Protein AF-X0W8P9-F1 (afdb_monomer_lite)

Foldseek 3Di:
DPPQAWEKEWPDKPPQEAADAQDWDKIKTKMKTADRPAQKKKKWKWKCQPHDVDTDTQPPFMDMDGGGIDMDITTDIDGFHDPDPNDFIKMKMFIGDPVNPDDPGRYMDMGTGYHD

Structure (mmCIF, N/CA/C/O backbone):
data_AF-X0W8P9-F1
#
_entry.id   AF-X0W8P9-F1
#
loop_
_atom_site.group_PDB
_atom_site.id
_atom_site.type_symbol
_atom_site.label_atom_id
_atom_site.label_alt_id
_atom_site.label_comp_id
_atom_site.label_asym_id
_atom_site.label_entity_id
_atom_site.label_seq_id
_atom_site.pdbx_PDB_ins_code
_atom_site.Cartn_x
_atom_site.Cartn_y
_atom_site.Cartn_z
_atom_site.occupancy
_atom_site.B_iso_or_equiv
_atom_site.auth_seq_id
_atom_site.auth_comp_id
_atom_site.auth_asym_id
_atom_site.auth_atom_id
_atom_site.pdbx_PDB_model_num
ATOM 1 N N . GLU A 1 1 ? -1.789 -6.032 -24.493 1.00 44.69 1 GLU A N 1
ATOM 2 C CA . GLU A 1 1 ? -0.501 -5.319 -24.592 1.00 44.69 1 GLU A CA 1
ATOM 3 C C . GLU A 1 1 ? -0.519 -4.277 -23.490 1.00 44.69 1 GLU A C 1
ATOM 5 O O . GLU A 1 1 ? -1.523 -3.583 -23.390 1.00 44.69 1 GLU A O 1
ATOM 10 N N . SER A 1 2 ? 0.471 -4.251 -22.593 1.00 49.84 2 SER A N 1
ATOM 11 C CA . SER A 1 2 ? 0.588 -3.128 -21.658 1.00 49.84 2 SER A CA 1
ATOM 12 C C . SER A 1 2 ? 1.010 -1.910 -22.475 1.00 49.84 2 SER A C 1
ATOM 14 O O . SER A 1 2 ? 1.881 -2.020 -23.338 1.00 49.84 2 SER A O 1
ATOM 16 N N . ASN A 1 3 ? 0.385 -0.758 -22.246 1.00 58.81 3 ASN A N 1
ATOM 17 C CA . ASN A 1 3 ? 0.623 0.464 -23.024 1.00 58.81 3 ASN A CA 1
ATOM 18 C C . ASN A 1 3 ? 2.019 1.089 -22.799 1.00 58.81 3 ASN A C 1
ATOM 20 O O . ASN A 1 3 ? 2.246 2.224 -23.198 1.00 58.81 3 ASN A O 1
ATOM 24 N N . GLY A 1 4 ? 2.974 0.354 -22.215 1.00 80.25 4 GLY A N 1
ATOM 25 C CA . GLY A 1 4 ? 4.330 0.842 -21.975 1.00 80.25 4 GLY A CA 1
ATOM 26 C C . GLY A 1 4 ? 4.379 1.973 -20.951 1.00 80.25 4 GLY A C 1
ATOM 27 O O . GLY A 1 4 ? 5.068 2.960 -21.172 1.00 80.25 4 GLY A O 1
ATOM 28 N N . GLU A 1 5 ? 3.644 1.843 -19.849 1.00 92.81 5 GLU A N 1
ATOM 29 C CA . GLU A 1 5 ? 3.614 2.834 -18.767 1.00 92.81 5 GLU A CA 1
ATOM 30 C C . GLU A 1 5 ? 4.022 2.184 -17.444 1.00 92.81 5 GLU A C 1
ATOM 32 O O . GLU A 1 5 ? 3.842 0.975 -17.257 1.00 92.81 5 GLU A O 1
ATOM 37 N N . ASP A 1 6 ? 4.619 2.984 -16.561 1.00 95.44 6 ASP A N 1
ATOM 38 C CA . ASP A 1 6 ? 4.877 2.574 -15.184 1.00 95.44 6 ASP A CA 1
ATOM 39 C C . ASP A 1 6 ? 3.547 2.492 -14.434 1.00 95.44 6 ASP A C 1
ATOM 41 O O . ASP A 1 6 ? 2.736 3.407 -14.553 1.00 95.44 6 ASP A O 1
ATOM 45 N N . TYR A 1 7 ? 3.322 1.417 -13.681 1.00 97.19 7 TYR A N 1
ATOM 46 C CA . TYR A 1 7 ? 2.169 1.335 -12.788 1.00 97.19 7 TYR A CA 1
ATOM 47 C C . TYR A 1 7 ? 2.426 0.455 -11.568 1.00 97.19 7 TYR A C 1
ATOM 49 O O . TYR A 1 7 ? 3.272 -0.450 -11.597 1.00 97.19 7 TYR A O 1
ATOM 57 N N . ILE A 1 8 ? 1.629 0.684 -10.529 1.00 98.25 8 ILE A N 1
ATOM 58 C CA . ILE A 1 8 ? 1.439 -0.211 -9.390 1.00 98.25 8 ILE A CA 1
ATOM 59 C C . ILE A 1 8 ? -0.040 -0.221 -8.994 1.00 98.25 8 ILE A C 1
ATOM 61 O O . ILE A 1 8 ? -0.664 0.828 -8.881 1.00 98.25 8 ILE A O 1
ATOM 65 N N . HIS A 1 9 ? -0.603 -1.404 -8.766 1.00 98.50 9 HIS A N 1
ATOM 66 C CA . HIS A 1 9 ? -1.988 -1.566 -8.326 1.00 98.50 9 HIS A CA 1
ATOM 67 C C . HIS A 1 9 ? -2.070 -2.512 -7.141 1.00 98.50 9 HIS A C 1
ATOM 69 O O . HIS A 1 9 ? -1.407 -3.555 -7.121 1.00 98.50 9 HIS A O 1
ATOM 75 N N . ILE A 1 10 ? -2.911 -2.166 -6.172 1.00 98.75 10 ILE A N 1
ATOM 76 C CA . ILE A 1 10 ? -3.286 -3.062 -5.086 1.00 98.75 10 ILE A CA 1
ATOM 77 C C . ILE A 1 10 ? -4.291 -4.074 -5.641 1.00 98.75 10 ILE A C 1
ATOM 79 O O . ILE A 1 10 ? -5.344 -3.723 -6.166 1.00 98.75 10 ILE A O 1
ATOM 83 N N . ILE A 1 11 ? -3.947 -5.356 -5.534 1.00 98.44 11 ILE A N 1
ATOM 84 C CA . ILE A 1 11 ? -4.810 -6.470 -5.945 1.00 98.44 11 ILE A CA 1
ATOM 85 C C . ILE A 1 11 ? -5.720 -6.879 -4.786 1.00 98.44 11 ILE A C 1
ATOM 87 O O . ILE A 1 11 ? -6.882 -7.229 -4.994 1.00 98.44 11 ILE A O 1
ATOM 91 N N . SER A 1 12 ? -5.172 -6.893 -3.568 1.00 98.50 12 SER A N 1
ATOM 92 C CA . SER A 1 12 ? -5.906 -7.258 -2.359 1.00 98.50 12 SER A CA 1
ATOM 93 C C . SER A 1 12 ? -5.178 -6.820 -1.097 1.00 98.50 12 SER A C 1
ATOM 95 O O . SER A 1 12 ? -3.952 -6.954 -1.013 1.00 98.50 12 SER A O 1
ATOM 97 N N . VAL A 1 13 ? -5.950 -6.451 -0.078 1.00 98.69 13 VAL A N 1
ATOM 98 C CA . VAL A 1 13 ? -5.486 -6.257 1.299 1.00 98.69 13 VAL A CA 1
ATOM 99 C C . VAL A 1 13 ? -6.185 -7.262 2.212 1.00 98.69 13 VAL A C 1
ATOM 101 O O . VAL A 1 13 ? -7.365 -7.564 2.060 1.00 98.69 13 VAL A O 1
ATOM 104 N N . THR A 1 14 ? -5.460 -7.839 3.165 1.00 98.38 14 THR A N 1
ATOM 105 C CA . THR A 1 14 ? -6.044 -8.702 4.198 1.00 98.38 14 THR A CA 1
ATOM 106 C C . THR A 1 14 ? -5.374 -8.431 5.544 1.00 98.38 14 THR A C 1
ATOM 108 O O . THR A 1 14 ? -4.158 -8.597 5.630 1.00 98.38 14 THR A O 1
ATOM 111 N N . PRO A 1 15 ? -6.132 -8.074 6.597 1.00 98.12 15 PRO A N 1
ATOM 112 C CA . PRO A 1 15 ? -7.564 -7.747 6.577 1.00 98.12 15 PRO A CA 1
ATOM 113 C C . PRO A 1 15 ? -7.847 -6.388 5.904 1.00 98.12 15 PRO A C 1
ATOM 115 O O . PRO A 1 15 ? -7.098 -5.438 6.100 1.00 98.12 15 PRO A O 1
ATOM 118 N N . ASP A 1 16 ? -8.943 -6.282 5.150 1.00 97.69 16 ASP A N 1
ATOM 119 C CA . ASP A 1 16 ? -9.454 -5.022 4.568 1.00 97.69 16 ASP A CA 1
ATOM 120 C C . ASP A 1 16 ? -10.542 -4.351 5.437 1.00 97.69 16 ASP A C 1
ATOM 122 O O . ASP A 1 16 ? -10.914 -3.187 5.263 1.00 97.69 16 ASP A O 1
ATOM 126 N N . SER A 1 17 ? -11.069 -5.102 6.398 1.00 97.50 17 SER A N 1
ATOM 127 C CA . SER A 1 17 ? -12.227 -4.754 7.206 1.00 97.50 17 SER A CA 1
ATOM 128 C C . SER A 1 17 ? -12.159 -5.424 8.574 1.00 97.50 17 SER A C 1
ATOM 130 O O . SER A 1 17 ? -11.366 -6.342 8.804 1.00 97.50 17 SER A O 1
ATOM 132 N N . GLY A 1 18 ? -12.989 -4.957 9.510 1.00 97.31 18 GLY A N 1
ATOM 133 C CA . GLY A 1 18 ? -12.970 -5.467 10.879 1.00 97.31 18 GLY A CA 1
ATOM 134 C C . GLY A 1 18 ? -11.670 -5.122 11.610 1.00 97.31 18 GLY A C 1
ATOM 135 O O . GLY A 1 18 ? -11.124 -5.934 12.360 1.00 97.31 18 GLY A O 1
ATOM 136 N N . LEU A 1 19 ? -11.135 -3.929 11.363 1.00 97.88 19 LEU A N 1
ATOM 137 C CA . LEU A 1 19 ? -9.973 -3.424 12.083 1.00 97.88 19 LEU A CA 1
ATOM 138 C C . LEU A 1 19 ? -10.347 -2.969 13.500 1.00 97.88 19 LEU A C 1
ATOM 140 O O . LEU A 1 19 ? -11.493 -2.609 13.784 1.00 97.88 19 LEU A O 1
ATOM 144 N N . ILE A 1 20 ? -9.354 -2.972 14.391 1.00 98.00 20 ILE A N 1
ATOM 145 C CA . ILE A 1 20 ? -9.473 -2.501 15.775 1.00 98.00 20 ILE A CA 1
ATOM 146 C C . ILE A 1 20 ? -8.489 -1.341 15.973 1.00 98.00 20 ILE A C 1
ATOM 148 O O . ILE A 1 20 ? -7.290 -1.508 15.749 1.00 98.00 20 ILE A O 1
ATOM 152 N N . ASP A 1 21 ? -8.986 -0.174 16.403 1.00 97.81 21 ASP A N 1
ATOM 153 C CA . ASP A 1 21 ? -8.161 1.027 16.625 1.00 97.81 21 ASP A CA 1
ATOM 154 C C . ASP A 1 21 ? -7.008 0.750 17.604 1.00 97.81 21 ASP A C 1
ATOM 156 O O . ASP A 1 21 ? -7.209 0.247 18.713 1.00 97.81 21 ASP A O 1
ATOM 160 N N . GLY A 1 22 ? -5.790 1.099 17.186 1.00 97.19 22 GLY A N 1
ATOM 161 C CA . GLY A 1 22 ? -4.580 1.049 18.005 1.00 97.19 22 GLY A CA 1
ATOM 162 C C . GLY A 1 22 ? -4.020 -0.347 18.304 1.00 97.19 22 GLY A C 1
ATOM 163 O O . GLY A 1 22 ? -3.068 -0.446 19.083 1.00 97.19 22 GLY A O 1
ATOM 164 N N . VAL A 1 23 ? -4.570 -1.413 17.712 1.00 97.81 23 VAL A N 1
ATOM 165 C CA . VAL A 1 23 ? -4.100 -2.795 17.909 1.00 97.81 23 VAL A CA 1
ATOM 166 C C . VAL A 1 23 ? -3.179 -3.211 16.766 1.00 97.81 23 VAL A C 1
ATOM 168 O O . VAL A 1 23 ? -3.533 -3.065 15.600 1.00 97.81 23 VAL A O 1
ATOM 171 N N . ASP A 1 24 ? -2.003 -3.751 17.102 1.00 98.31 24 ASP A N 1
ATOM 172 C CA . ASP A 1 24 ? -1.079 -4.314 16.112 1.00 98.31 24 ASP A CA 1
ATOM 173 C C . ASP A 1 24 ? -1.810 -5.343 15.239 1.00 98.31 24 ASP A C 1
ATOM 175 O O . ASP A 1 24 ? -2.383 -6.310 15.744 1.00 98.31 24 ASP A O 1
ATOM 179 N N . THR A 1 25 ? -1.811 -5.097 13.932 1.00 98.38 25 THR A N 1
ATOM 180 C CA . THR A 1 25 ? -2.512 -5.899 12.932 1.00 98.38 25 THR A CA 1
ATOM 181 C C . THR A 1 25 ? -1.534 -6.284 11.835 1.00 98.38 25 THR A C 1
ATOM 183 O O . THR A 1 25 ? -0.844 -5.425 11.283 1.00 98.38 25 THR A O 1
ATOM 186 N N . ASP A 1 26 ? -1.485 -7.576 11.523 1.00 98.50 26 ASP A N 1
ATOM 187 C CA . ASP A 1 26 ? -0.700 -8.097 10.411 1.00 98.50 26 ASP A CA 1
ATOM 188 C C . ASP A 1 26 ? -1.495 -7.941 9.113 1.00 98.50 26 ASP A C 1
ATOM 190 O O . ASP A 1 26 ? -2.578 -8.509 8.961 1.00 98.50 26 ASP A O 1
ATOM 194 N N . PHE A 1 27 ? -0.942 -7.172 8.180 1.00 98.56 27 PHE A N 1
ATOM 195 C CA . PHE A 1 27 ? -1.481 -6.963 6.847 1.00 98.56 27 PHE A CA 1
ATOM 196 C C . PHE A 1 27 ? -0.686 -7.759 5.816 1.00 98.56 27 PHE A C 1
ATOM 198 O O . PHE A 1 27 ? 0.546 -7.696 5.770 1.00 98.56 27 PHE A O 1
ATOM 205 N N . THR A 1 28 ? -1.412 -8.454 4.946 1.00 98.62 28 THR A N 1
ATOM 206 C CA . THR A 1 28 ? -0.916 -8.949 3.660 1.00 98.62 28 THR A CA 1
ATOM 207 C C . THR A 1 28 ? -1.465 -8.048 2.560 1.00 98.62 28 THR A C 1
ATOM 209 O O . THR A 1 28 ? -2.683 -7.944 2.410 1.00 98.62 28 THR A O 1
ATOM 212 N N . VAL A 1 29 ? -0.585 -7.387 1.806 1.00 98.75 29 VAL A N 1
ATOM 213 C CA . VAL A 1 29 ? -0.963 -6.501 0.693 1.00 98.75 29 VAL A CA 1
ATOM 214 C C . VAL A 1 29 ? -0.312 -7.005 -0.583 1.00 98.75 29 VAL A C 1
ATOM 216 O O . VAL A 1 29 ? 0.907 -6.916 -0.742 1.00 98.75 29 VAL A O 1
ATOM 219 N N . ALA A 1 30 ? -1.129 -7.553 -1.477 1.00 98.69 30 ALA A N 1
ATOM 220 C CA . ALA A 1 30 ? -0.687 -8.036 -2.775 1.00 98.69 30 ALA A CA 1
ATOM 221 C C . ALA A 1 30 ? -0.801 -6.915 -3.806 1.00 98.69 30 ALA A C 1
ATOM 223 O O . ALA A 1 30 ? -1.844 -6.268 -3.911 1.00 98.69 30 ALA A O 1
ATOM 224 N N . VAL A 1 31 ? 0.259 -6.716 -4.583 1.00 98.75 31 VAL A N 1
ATOM 225 C CA . VAL A 1 31 ? 0.310 -5.724 -5.656 1.00 98.75 31 VAL A CA 1
ATOM 226 C C . VAL A 1 31 ? 0.714 -6.361 -6.975 1.00 98.75 31 VAL A C 1
ATOM 228 O O . VAL A 1 31 ? 1.482 -7.327 -6.999 1.00 98.75 31 VAL A O 1
ATOM 231 N N . GLU A 1 32 ? 0.248 -5.782 -8.075 1.00 98.56 32 GLU A N 1
ATOM 232 C CA . GLU A 1 32 ? 0.866 -5.934 -9.392 1.00 98.56 32 GLU A CA 1
ATOM 233 C C . GLU A 1 32 ? 1.566 -4.640 -9.781 1.00 98.56 32 GLU A C 1
ATOM 235 O O . GLU A 1 32 ? 1.163 -3.551 -9.379 1.00 98.56 32 GLU A O 1
ATOM 240 N N . TYR A 1 33 ? 2.631 -4.759 -10.561 1.00 97.94 33 TYR A N 1
ATOM 241 C CA . TYR A 1 33 ? 3.379 -3.613 -11.047 1.00 97.94 33 TYR A CA 1
ATOM 242 C C . TYR A 1 33 ? 3.892 -3.849 -12.461 1.00 97.94 33 TYR A C 1
ATOM 244 O O . TYR A 1 33 ? 4.072 -4.988 -12.906 1.00 97.94 33 TYR A O 1
ATOM 252 N N . ASN A 1 34 ? 4.213 -2.752 -13.134 1.00 97.38 34 ASN A N 1
ATOM 253 C CA . ASN A 1 34 ? 5.059 -2.734 -14.314 1.00 97.38 34 ASN A CA 1
ATOM 254 C C . ASN A 1 34 ? 6.010 -1.548 -14.214 1.00 97.38 34 ASN A C 1
ATOM 256 O O . ASN A 1 34 ? 5.570 -0.410 -14.130 1.00 97.38 34 ASN A O 1
ATOM 260 N N . LEU A 1 35 ? 7.311 -1.814 -14.267 1.00 96.50 35 LEU A N 1
ATOM 261 C CA . LEU A 1 35 ? 8.328 -0.786 -14.436 1.00 96.50 35 LEU A CA 1
ATOM 262 C C . LEU A 1 35 ? 8.748 -0.760 -15.905 1.00 96.50 35 LEU A C 1
ATOM 264 O O . LEU A 1 35 ? 9.398 -1.687 -16.396 1.00 96.50 35 LEU A O 1
ATOM 268 N N . PHE A 1 36 ? 8.389 0.304 -16.609 1.00 95.56 36 PHE A N 1
ATOM 269 C CA . PHE A 1 36 ? 8.673 0.513 -18.019 1.00 95.56 36 PHE A CA 1
ATOM 270 C C . PHE A 1 36 ? 9.704 1.615 -18.277 1.00 95.56 36 PHE A C 1
ATOM 272 O O . PHE A 1 36 ? 10.559 1.438 -19.147 1.00 95.56 36 PHE A O 1
ATOM 279 N N . SER A 1 37 ? 9.673 2.740 -17.567 1.00 93.38 37 SER A N 1
ATOM 280 C CA . SER A 1 37 ? 10.516 3.8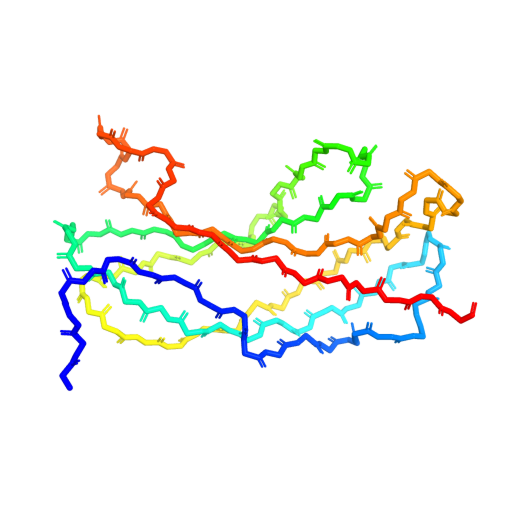93 -17.920 1.00 93.38 37 SER A CA 1
ATOM 281 C C . SER A 1 37 ? 11.974 3.706 -17.502 1.00 93.38 37 SER A C 1
ATOM 283 O O . SER A 1 37 ? 12.883 4.147 -18.209 1.00 93.38 37 SER A O 1
ATOM 285 N N . TYR A 1 38 ? 12.218 2.968 -16.416 1.00 93.81 38 TYR A N 1
ATOM 286 C CA . TYR A 1 38 ? 13.541 2.835 -15.798 1.00 93.81 38 TYR A CA 1
ATOM 287 C C . TYR A 1 38 ? 14.022 1.386 -15.727 1.00 93.81 38 TYR A C 1
ATOM 289 O O . TYR A 1 38 ? 13.267 0.439 -15.932 1.00 93.81 38 TYR A O 1
ATOM 297 N N . ASN A 1 39 ? 15.322 1.211 -15.473 1.00 94.31 39 ASN A N 1
ATOM 298 C CA . ASN A 1 39 ? 15.931 -0.116 -15.339 1.00 94.31 39 ASN A CA 1
ATOM 299 C C . ASN A 1 39 ? 15.730 -0.724 -13.947 1.00 94.31 39 ASN A C 1
ATOM 301 O O . ASN A 1 39 ? 15.736 -1.949 -13.820 1.00 94.31 39 ASN A O 1
ATOM 305 N N . GLN A 1 40 ? 15.604 0.123 -12.926 1.00 96.06 40 GLN A N 1
ATOM 306 C CA . GLN A 1 40 ? 15.446 -0.255 -11.528 1.00 96.06 40 GLN A CA 1
ATOM 307 C C . GLN A 1 40 ? 14.422 0.657 -10.863 1.00 96.06 40 GLN A C 1
ATOM 309 O O . GLN A 1 40 ? 14.335 1.844 -11.182 1.00 96.06 40 GLN A O 1
ATOM 314 N N . GLY A 1 41 ? 13.680 0.084 -9.929 1.00 96.06 41 GLY A N 1
ATOM 315 C CA . GLY A 1 41 ? 12.717 0.798 -9.111 1.00 96.06 41 GLY A CA 1
ATOM 316 C C . GLY A 1 41 ? 12.603 0.165 -7.737 1.00 96.06 41 GLY A C 1
ATOM 317 O O . GLY A 1 41 ? 13.241 -0.855 -7.447 1.00 96.06 41 GLY A O 1
ATOM 318 N N . ILE A 1 42 ? 11.792 0.780 -6.895 1.00 96.81 42 ILE A N 1
ATOM 319 C CA . ILE A 1 42 ? 11.480 0.277 -5.564 1.00 96.81 42 ILE A CA 1
ATOM 320 C C . ILE A 1 42 ? 9.975 0.353 -5.339 1.00 96.81 42 ILE A C 1
ATOM 322 O O . ILE A 1 42 ? 9.329 1.330 -5.710 1.00 96.81 42 ILE A O 1
ATOM 326 N N . LEU A 1 43 ? 9.430 -0.709 -4.757 1.00 98.00 43 LEU A N 1
ATOM 327 C CA . LEU A 1 43 ? 8.066 -0.759 -4.259 1.00 98.00 43 LEU A CA 1
ATOM 328 C C . LEU A 1 43 ? 8.092 -0.447 -2.767 1.00 98.00 43 LEU A C 1
ATOM 330 O O . LEU A 1 43 ? 8.904 -1.017 -2.027 1.00 98.00 43 LEU A O 1
ATOM 334 N N . GLN A 1 44 ? 7.196 0.421 -2.320 1.00 97.31 44 GLN A N 1
ATOM 335 C CA . GLN A 1 44 ? 7.070 0.811 -0.919 1.00 97.31 44 GLN A CA 1
ATOM 336 C C . GLN A 1 44 ? 5.616 0.718 -0.476 1.00 97.31 44 GLN A C 1
ATOM 338 O O . GLN A 1 44 ? 4.711 0.987 -1.262 1.00 97.31 44 GLN A O 1
ATOM 343 N N . ILE A 1 45 ? 5.409 0.354 0.788 1.00 98.38 45 ILE A N 1
ATOM 344 C CA . ILE A 1 45 ? 4.096 0.349 1.431 1.00 98.38 45 ILE A CA 1
ATOM 345 C C . ILE A 1 45 ? 4.061 1.384 2.552 1.00 98.38 45 ILE A C 1
ATOM 347 O O . ILE A 1 45 ? 5.000 1.509 3.348 1.00 98.38 45 ILE A O 1
ATOM 351 N N . CYS A 1 46 ? 2.963 2.125 2.606 1.00 98.06 46 CYS A N 1
ATOM 352 C CA . CYS A 1 46 ? 2.758 3.227 3.523 1.00 98.06 46 CYS A CA 1
ATOM 353 C C . CYS A 1 46 ? 1.349 3.182 4.122 1.00 98.06 46 CYS A C 1
ATOM 355 O O . CYS A 1 46 ? 0.403 2.738 3.475 1.00 98.06 46 CYS A O 1
ATOM 357 N N . PHE A 1 47 ? 1.192 3.710 5.334 1.00 98.44 47 PHE A N 1
ATOM 358 C CA . PHE A 1 47 ? -0.108 3.856 5.996 1.00 98.44 47 PHE A CA 1
ATOM 359 C C . PHE A 1 47 ? -0.255 5.256 6.582 1.00 98.44 47 PHE A C 1
ATOM 361 O O . PHE A 1 47 ? 0.734 5.903 6.933 1.00 98.44 47 PHE A O 1
ATOM 368 N N . ASN A 1 48 ? -1.492 5.724 6.719 1.00 98.19 48 ASN A N 1
ATOM 369 C CA . ASN A 1 48 ? -1.796 6.994 7.379 1.00 98.19 48 ASN A CA 1
ATOM 370 C C . ASN A 1 48 ? -2.112 6.816 8.878 1.00 98.19 48 ASN A C 1
ATOM 372 O O . ASN A 1 48 ? -3.009 7.469 9.393 1.00 98.19 48 ASN A O 1
ATOM 376 N N . ASN A 1 49 ? -1.420 5.921 9.597 1.00 96.69 49 ASN A N 1
ATOM 377 C CA . ASN A 1 49 ? -1.702 5.620 11.015 1.00 96.69 49 ASN A CA 1
ATOM 378 C C . ASN A 1 49 ? -1.269 6.723 11.997 1.00 96.69 49 ASN A C 1
ATOM 380 O O . ASN A 1 49 ? -1.830 6.822 13.084 1.00 96.69 49 ASN A O 1
ATOM 384 N N . GLU A 1 50 ? -0.295 7.558 11.630 1.00 96.06 50 GLU A N 1
ATOM 385 C CA . GLU A 1 50 ? 0.226 8.619 12.511 1.00 96.06 50 GLU A CA 1
ATOM 386 C C . GLU A 1 50 ? -0.399 9.997 12.236 1.00 96.06 50 GLU A C 1
ATOM 388 O O . GLU A 1 50 ? -0.430 10.861 13.113 1.00 96.06 50 GLU A O 1
ATOM 393 N N . SER A 1 51 ? -0.901 10.229 11.020 1.00 96.25 51 SER A N 1
ATOM 394 C CA . SER A 1 51 ? -1.567 11.477 10.640 1.00 96.25 51 SER A CA 1
ATOM 395 C C . SER A 1 51 ? -2.474 11.252 9.436 1.00 96.25 51 SER A C 1
ATOM 397 O O . SER A 1 51 ? -2.078 10.621 8.463 1.00 96.25 51 SER A O 1
ATOM 399 N N . ILE A 1 52 ? -3.682 11.805 9.506 1.00 94.81 52 ILE A N 1
ATOM 400 C CA . ILE A 1 52 ? -4.764 11.538 8.558 1.00 94.81 52 ILE A CA 1
ATOM 401 C C . ILE A 1 52 ? -4.439 11.917 7.106 1.00 94.81 52 ILE A C 1
ATOM 403 O O . ILE A 1 52 ? -4.796 11.180 6.187 1.00 94.81 52 ILE A O 1
ATOM 407 N N . ASP A 1 53 ? -3.711 13.021 6.917 1.00 93.69 53 ASP A N 1
ATOM 408 C CA . ASP A 1 53 ? -3.387 13.605 5.609 1.00 93.69 53 ASP A CA 1
ATOM 409 C C . ASP A 1 53 ? -1.982 13.215 5.107 1.00 93.69 53 ASP A C 1
ATOM 411 O O . ASP A 1 53 ? -1.459 13.814 4.166 1.00 93.69 53 ASP A O 1
ATOM 415 N N . SER A 1 54 ? -1.323 12.244 5.746 1.00 94.50 54 SER A N 1
ATOM 416 C CA . SER A 1 54 ? 0.055 11.864 5.411 1.00 94.50 54 SER A CA 1
ATOM 417 C C . SER A 1 54 ? 0.293 10.367 5.536 1.00 94.50 54 SER A C 1
ATOM 419 O O . SER A 1 54 ? -0.177 9.747 6.483 1.00 94.50 54 SER A O 1
ATOM 421 N N . TYR A 1 55 ? 1.119 9.816 4.653 1.00 96.12 55 TYR A N 1
ATOM 422 C CA . TYR A 1 55 ? 1.473 8.401 4.666 1.00 96.12 55 TYR A CA 1
ATOM 423 C C . TYR A 1 55 ? 2.904 8.203 5.172 1.00 96.12 55 TYR A C 1
ATOM 425 O O . TYR A 1 55 ? 3.847 8.780 4.628 1.00 96.12 55 TYR A O 1
ATOM 433 N N . GLY A 1 56 ? 3.064 7.387 6.212 1.00 95.19 56 GLY A N 1
ATOM 434 C CA . GLY A 1 56 ? 4.364 6.944 6.707 1.00 95.19 56 GLY A CA 1
ATOM 435 C C . GLY A 1 56 ? 4.782 5.647 6.024 1.00 95.19 56 GLY A C 1
ATOM 436 O O . GLY A 1 56 ? 4.000 4.699 5.990 1.00 95.19 56 GLY A O 1
ATOM 437 N N . VAL A 1 57 ? 6.006 5.601 5.493 1.00 94.88 57 VAL A N 1
ATOM 438 C CA . VAL A 1 57 ? 6.598 4.368 4.950 1.00 94.88 57 VAL A CA 1
ATOM 439 C C . VAL A 1 57 ? 6.800 3.376 6.090 1.00 94.88 57 VAL A C 1
ATOM 441 O O . VAL A 1 57 ? 7.374 3.729 7.123 1.00 94.88 57 VAL A O 1
ATOM 444 N N . VAL A 1 58 ? 6.379 2.128 5.897 1.00 96.19 58 VAL A N 1
ATOM 445 C CA . VAL A 1 58 ? 6.668 1.065 6.863 1.00 96.19 58 VAL A CA 1
ATOM 446 C C . VAL A 1 58 ? 8.155 0.714 6.780 1.00 96.19 58 VAL A C 1
ATOM 448 O O . VAL A 1 58 ? 8.665 0.300 5.734 1.00 96.19 58 VAL A O 1
ATOM 451 N N . GLU A 1 59 ? 8.875 0.897 7.887 1.00 90.62 59 GLU A N 1
ATOM 452 C CA . GLU A 1 59 ? 10.309 0.623 7.939 1.00 90.62 59 GLU A CA 1
ATOM 453 C C . GLU A 1 59 ? 10.617 -0.830 7.556 1.00 90.62 59 GLU A C 1
ATOM 455 O O . GLU A 1 59 ? 9.959 -1.768 7.999 1.00 90.62 59 GLU A O 1
ATOM 460 N N . ASN A 1 60 ? 11.663 -1.019 6.747 1.00 90.38 60 ASN A N 1
ATOM 461 C CA . ASN A 1 60 ? 12.111 -2.324 6.242 1.00 90.38 60 ASN A CA 1
ATOM 462 C C . ASN A 1 60 ? 11.096 -3.084 5.363 1.00 90.38 60 ASN A C 1
ATOM 464 O O . ASN A 1 60 ? 11.369 -4.222 4.988 1.00 90.38 60 ASN A O 1
ATOM 468 N N . ALA A 1 61 ? 9.977 -2.465 4.976 1.00 93.50 61 ALA A N 1
ATOM 469 C CA . ALA A 1 61 ? 8.990 -3.041 4.064 1.00 93.50 61 ALA A CA 1
ATOM 470 C C . ALA A 1 61 ? 9.083 -2.397 2.671 1.00 93.50 61 ALA A C 1
ATOM 472 O O . ALA A 1 61 ? 8.169 -1.725 2.198 1.00 93.50 61 ALA A O 1
ATOM 473 N N . ASN A 1 62 ? 10.226 -2.586 2.014 1.00 94.81 62 ASN A N 1
ATOM 474 C CA . ASN A 1 62 ? 10.440 -2.171 0.631 1.00 94.81 62 ASN A CA 1
ATOM 475 C C . ASN A 1 62 ? 10.989 -3.323 -0.211 1.00 94.81 62 ASN A C 1
ATOM 477 O O . ASN A 1 62 ? 11.569 -4.274 0.319 1.00 94.81 62 ASN A O 1
ATOM 481 N N . PHE A 1 63 ? 10.786 -3.242 -1.524 1.00 97.19 63 PHE A N 1
ATOM 482 C CA . PHE A 1 63 ? 11.221 -4.278 -2.452 1.00 97.19 63 PHE A CA 1
ATOM 483 C C . PHE A 1 63 ? 11.819 -3.672 -3.718 1.00 97.19 63 PHE A C 1
ATOM 485 O O . PHE A 1 63 ? 11.162 -2.915 -4.427 1.00 97.19 63 PHE A O 1
ATOM 492 N N . TYR A 1 64 ? 13.074 -4.012 -4.011 1.00 97.00 64 TYR A N 1
ATOM 493 C CA . TYR A 1 64 ? 13.749 -3.569 -5.229 1.00 97.00 64 TYR A CA 1
ATOM 494 C C . TYR A 1 64 ? 13.324 -4.422 -6.418 1.00 97.00 64 TYR A C 1
ATOM 496 O O . TYR A 1 64 ? 13.353 -5.652 -6.357 1.00 97.00 64 TYR A O 1
ATOM 504 N N . ILE A 1 65 ? 13.005 -3.756 -7.522 1.00 97.25 65 ILE A N 1
ATOM 505 C CA . ILE A 1 65 ? 12.586 -4.391 -8.767 1.00 97.25 65 ILE A CA 1
ATOM 506 C C . ILE A 1 65 ? 13.471 -3.957 -9.932 1.00 97.25 65 ILE A C 1
ATOM 508 O O . ILE A 1 65 ? 14.125 -2.912 -9.907 1.00 97.25 65 ILE A O 1
ATOM 512 N N . TYR A 1 66 ? 13.457 -4.769 -10.982 1.00 96.88 66 TYR A N 1
ATOM 513 C CA . TYR A 1 66 ? 14.019 -4.424 -12.282 1.00 96.88 66 TYR A CA 1
ATOM 514 C C . TYR A 1 66 ? 12.894 -4.174 -13.280 1.00 96.88 66 TYR A C 1
ATOM 516 O O . TYR A 1 66 ? 11.754 -4.582 -13.061 1.00 96.88 66 TYR A O 1
ATOM 524 N N . LYS A 1 67 ? 13.239 -3.525 -14.394 1.00 96.06 67 LYS A N 1
ATOM 525 C CA . LYS A 1 67 ? 12.328 -3.281 -15.516 1.00 96.06 67 LYS A CA 1
ATOM 526 C C . LYS A 1 67 ? 11.541 -4.537 -15.900 1.00 96.06 67 LYS A C 1
ATOM 528 O O . LYS A 1 67 ? 12.136 -5.593 -16.128 1.00 96.06 67 LYS A O 1
ATOM 533 N N . GLY A 1 68 ? 10.230 -4.391 -16.048 1.00 96.50 68 GLY A N 1
ATOM 534 C CA . GLY A 1 68 ? 9.301 -5.473 -16.353 1.00 96.50 68 GLY A CA 1
ATOM 535 C C . GLY A 1 68 ? 8.061 -5.442 -15.468 1.00 96.50 68 GLY A C 1
ATOM 536 O O . GLY A 1 68 ? 7.909 -4.567 -14.619 1.00 96.50 68 GLY A O 1
ATOM 537 N N . TYR A 1 69 ? 7.186 -6.422 -15.684 1.00 97.12 69 TYR A N 1
ATOM 538 C CA . TYR A 1 69 ? 5.966 -6.610 -14.910 1.00 97.12 69 TYR A CA 1
ATOM 539 C C . TYR A 1 69 ? 6.127 -7.738 -13.893 1.00 97.12 69 TYR A C 1
ATOM 541 O O . TYR A 1 69 ? 6.882 -8.690 -14.118 1.00 97.12 69 TYR A O 1
ATOM 549 N N . GLY A 1 70 ? 5.386 -7.655 -12.794 1.00 97.88 70 GLY A N 1
ATOM 550 C CA . GLY A 1 70 ? 5.385 -8.683 -11.764 1.00 97.88 70 GLY A CA 1
ATOM 551 C C . GLY A 1 70 ? 4.339 -8.434 -10.690 1.00 97.88 70 GLY A C 1
ATOM 552 O O . GLY A 1 70 ? 3.559 -7.488 -10.760 1.00 97.88 70 GLY A O 1
ATOM 553 N N . THR A 1 71 ? 4.344 -9.303 -9.687 1.00 98.50 71 THR A N 1
ATOM 554 C CA . THR A 1 71 ? 3.548 -9.157 -8.469 1.00 98.50 71 THR A CA 1
ATOM 555 C C . THR A 1 71 ? 4.453 -9.224 -7.247 1.00 98.50 71 THR A C 1
ATOM 557 O O . THR A 1 71 ? 5.551 -9.788 -7.305 1.00 98.50 71 THR A O 1
ATOM 560 N N . TYR A 1 72 ? 4.007 -8.643 -6.139 1.00 98.56 72 TYR A N 1
ATOM 561 C CA . TYR A 1 72 ? 4.703 -8.717 -4.858 1.00 98.56 72 TYR A CA 1
ATOM 562 C C . TYR A 1 72 ? 3.702 -8.696 -3.702 1.00 98.56 72 TYR A C 1
ATOM 564 O O . TYR A 1 72 ? 2.632 -8.107 -3.820 1.00 98.56 72 TYR A O 1
ATOM 572 N N . GLU A 1 73 ? 4.054 -9.335 -2.589 1.00 98.50 73 GLU A N 1
ATOM 573 C CA . GLU A 1 73 ? 3.247 -9.346 -1.370 1.00 98.50 73 GLU A CA 1
ATOM 574 C C . GLU A 1 73 ? 4.025 -8.695 -0.229 1.00 98.50 73 GLU A C 1
ATOM 576 O O . GLU A 1 73 ? 5.050 -9.208 0.234 1.00 98.50 73 GLU A O 1
ATOM 581 N N . PHE A 1 74 ? 3.513 -7.568 0.256 1.00 98.56 74 PHE A N 1
ATOM 582 C CA . PHE A 1 74 ? 3.973 -6.982 1.505 1.00 98.56 74 PHE A CA 1
ATOM 583 C C . PHE A 1 74 ? 3.344 -7.728 2.675 1.00 98.56 74 PHE A C 1
ATOM 585 O O . PHE A 1 74 ? 2.135 -7.944 2.704 1.00 98.56 74 PHE A O 1
ATOM 592 N N . ASN A 1 75 ? 4.173 -8.075 3.655 1.00 98.25 75 ASN A N 1
ATOM 593 C CA . ASN A 1 75 ? 3.747 -8.632 4.932 1.00 98.25 75 ASN A CA 1
ATOM 594 C C . ASN A 1 75 ? 4.250 -7.687 6.023 1.00 98.25 75 ASN A C 1
ATOM 596 O O . ASN A 1 75 ? 5.462 -7.595 6.240 1.00 98.25 75 ASN A O 1
ATOM 600 N N . VAL A 1 76 ? 3.343 -6.934 6.644 1.00 98.19 76 VAL A N 1
ATOM 601 C CA . VAL A 1 76 ? 3.690 -5.850 7.575 1.00 98.19 76 VAL A CA 1
ATOM 602 C C . VAL A 1 76 ? 2.783 -5.847 8.793 1.00 98.19 76 VAL A C 1
ATOM 604 O O . VAL A 1 76 ? 1.605 -6.166 8.689 1.00 98.19 76 VAL A O 1
ATOM 607 N N . THR A 1 77 ? 3.316 -5.424 9.934 1.00 98.25 77 THR A N 1
ATOM 608 C CA . THR A 1 77 ? 2.527 -5.189 11.147 1.00 98.25 77 THR A CA 1
ATOM 609 C C . THR A 1 77 ? 2.374 -3.687 11.351 1.00 98.25 77 THR A C 1
ATOM 611 O O . THR A 1 77 ? 3.372 -2.967 11.438 1.00 98.25 77 THR A O 1
ATOM 614 N N . VAL A 1 78 ? 1.134 -3.206 11.418 1.00 98.00 78 VAL A N 1
ATOM 615 C CA . VAL A 1 78 ? 0.800 -1.783 11.608 1.00 98.00 78 VAL A CA 1
ATOM 616 C C . VAL A 1 78 ? -0.319 -1.663 12.637 1.00 98.00 78 VAL A C 1
ATOM 618 O O . VAL A 1 78 ? -1.147 -2.561 12.758 1.00 98.00 78 VAL A O 1
ATOM 621 N N . LYS A 1 79 ? -0.361 -0.552 13.380 1.00 98.06 79 LYS A N 1
ATOM 622 C CA . LYS A 1 79 ? -1.484 -0.204 14.265 1.00 98.06 79 LYS A CA 1
ATOM 623 C C . LYS A 1 79 ? -2.488 0.651 13.495 1.00 98.06 79 LYS A C 1
ATOM 625 O O . LYS A 1 79 ? -2.174 1.813 13.231 1.00 98.06 79 LYS A O 1
ATOM 630 N N . PRO A 1 80 ? -3.667 0.126 13.121 1.00 97.81 80 PRO A N 1
ATOM 631 C CA . PRO A 1 80 ? -4.677 0.912 12.432 1.00 97.81 80 PRO A CA 1
ATOM 632 C C . PRO A 1 80 ? -5.144 2.069 13.300 1.00 97.81 80 PRO A C 1
ATOM 634 O O . PRO A 1 80 ? -5.230 1.934 14.523 1.00 97.81 80 PRO A O 1
ATOM 637 N N . LYS A 1 81 ? -5.475 3.188 12.660 1.00 98.00 81 LYS A N 1
ATOM 638 C CA . LYS A 1 81 ? -5.999 4.361 13.351 1.00 98.00 81 LYS A CA 1
ATOM 639 C C . LYS A 1 81 ? -7.402 4.681 12.870 1.00 98.00 81 LYS A C 1
ATOM 641 O O . LYS A 1 81 ? -7.582 5.026 11.708 1.00 98.00 81 LYS A O 1
ATOM 646 N N . ASP A 1 82 ? -8.378 4.589 13.765 1.00 97.50 82 ASP A N 1
ATOM 647 C CA . ASP A 1 82 ? -9.730 5.059 13.478 1.00 97.50 82 ASP A CA 1
ATOM 648 C C . ASP A 1 82 ? -9.755 6.588 13.588 1.00 97.50 82 ASP A C 1
ATOM 650 O O . ASP A 1 82 ? -9.600 7.173 14.668 1.00 97.50 82 ASP A O 1
ATOM 654 N N . TRP A 1 83 ? -9.900 7.236 12.436 1.00 97.50 83 TRP A N 1
ATOM 655 C CA . TRP A 1 83 ? -9.992 8.686 12.308 1.00 97.50 83 TRP A CA 1
ATOM 656 C C . TRP 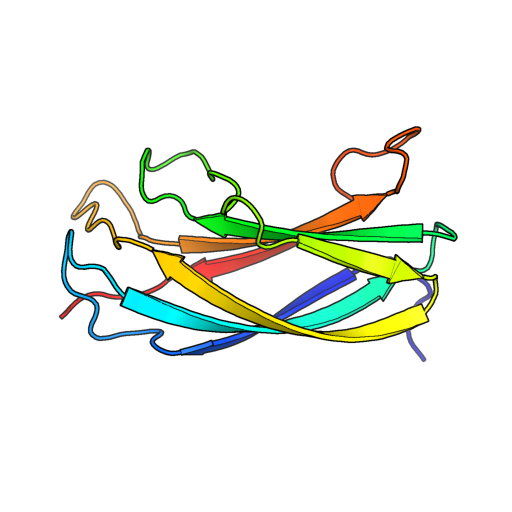A 1 83 ? -11.428 9.206 12.522 1.00 97.50 83 TRP A C 1
ATOM 658 O O . TRP A 1 83 ? -11.652 10.421 12.580 1.00 97.50 83 TRP A O 1
ATOM 668 N N . GLY A 1 84 ? -12.415 8.318 12.684 1.00 95.56 84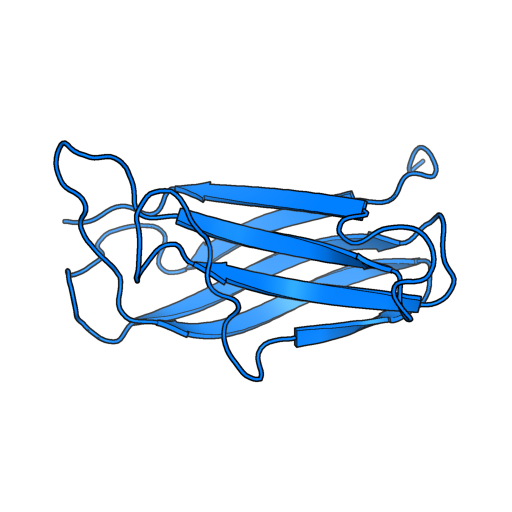 GLY A N 1
ATOM 669 C CA . GLY A 1 84 ? -13.815 8.657 12.906 1.00 95.56 84 GLY A CA 1
ATOM 670 C C . GLY A 1 84 ? -14.365 9.584 11.822 1.00 95.56 84 GLY A C 1
ATOM 671 O O . GLY A 1 84 ? -14.244 9.335 10.629 1.00 95.56 84 GLY A O 1
ATOM 672 N N . SER A 1 85 ? -14.961 10.709 12.223 1.00 95.94 85 SER A N 1
ATOM 673 C CA . SER A 1 85 ? -15.503 11.684 11.266 1.0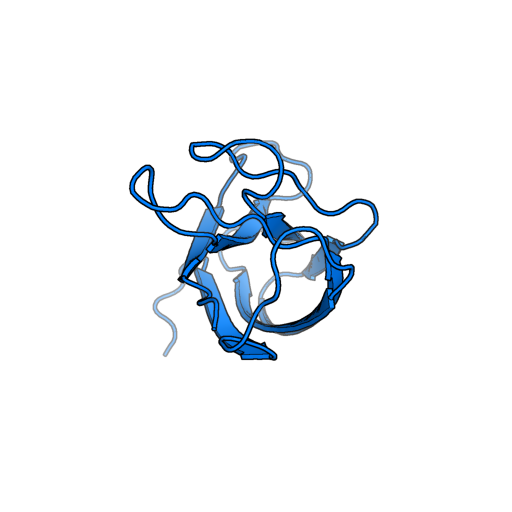0 95.94 85 SER A CA 1
ATOM 674 C C . SER A 1 85 ? -14.441 12.530 10.557 1.00 95.94 85 SER A C 1
ATOM 676 O O . SER A 1 85 ? -14.807 13.392 9.759 1.00 95.94 85 SER A O 1
ATOM 678 N N . GLN A 1 86 ? -13.160 12.388 10.908 1.00 96.06 86 GLN A N 1
ATOM 679 C CA . GLN A 1 86 ? -12.090 13.168 10.287 1.00 96.06 86 GLN A CA 1
ATOM 680 C C . GLN A 1 86 ? -11.711 12.595 8.914 1.00 96.06 86 GLN A C 1
ATOM 682 O O . GLN A 1 86 ? -11.290 13.361 8.051 1.00 96.06 86 GLN A O 1
ATOM 687 N N . GLY A 1 87 ? -11.902 11.288 8.689 1.00 96.00 87 GLY A N 1
ATOM 688 C CA . GLY A 1 87 ? -11.597 10.610 7.425 1.00 96.00 87 GLY A CA 1
ATOM 689 C C . GLY A 1 87 ? -11.346 9.113 7.612 1.00 96.00 87 GLY A C 1
ATOM 690 O O . GLY A 1 87 ? -11.739 8.547 8.627 1.00 96.00 87 GLY A O 1
ATOM 691 N N . ASP A 1 88 ? -10.687 8.483 6.636 1.00 97.75 88 ASP A N 1
ATOM 692 C CA . ASP A 1 88 ? -10.498 7.027 6.607 1.00 97.75 88 ASP A CA 1
ATOM 693 C C . ASP A 1 88 ? -9.053 6.603 6.893 1.00 97.75 88 ASP A C 1
ATOM 695 O O . ASP A 1 88 ? -8.096 7.318 6.572 1.00 97.75 88 ASP A O 1
ATOM 699 N N . PHE A 1 89 ? -8.895 5.393 7.431 1.00 98.12 89 PHE A N 1
ATOM 700 C CA . PHE A 1 89 ? -7.611 4.698 7.463 1.00 98.12 89 PHE A CA 1
ATOM 701 C C . PHE A 1 89 ? -7.319 4.073 6.098 1.00 98.12 89 PHE A C 1
ATOM 703 O O . PHE A 1 89 ? -8.200 3.473 5.480 1.00 98.12 89 PHE A O 1
ATOM 710 N N . LYS A 1 90 ? -6.094 4.253 5.604 1.00 98.38 90 LYS A N 1
ATOM 711 C CA . LYS A 1 90 ? -5.716 3.925 4.228 1.00 98.38 90 LYS A CA 1
ATOM 712 C C . LYS A 1 90 ? -4.329 3.310 4.168 1.00 98.38 90 LYS A C 1
ATOM 714 O O . LYS A 1 90 ? -3.413 3.743 4.876 1.00 98.38 90 LYS A O 1
ATOM 719 N N . VAL A 1 91 ? -4.179 2.359 3.257 1.00 98.50 91 VAL A N 1
ATOM 720 C CA . VAL A 1 91 ? -2.882 1.875 2.781 1.00 98.50 91 VAL A CA 1
ATOM 721 C C . VAL A 1 91 ? -2.585 2.507 1.427 1.00 98.50 91 VAL A C 1
ATOM 723 O O . VAL A 1 91 ? -3.481 2.650 0.600 1.00 98.50 91 VAL A O 1
ATOM 726 N N . LEU A 1 92 ? -1.332 2.890 1.216 1.00 98.38 92 LEU A N 1
ATOM 727 C CA . LEU A 1 92 ? -0.795 3.393 -0.043 1.00 98.38 92 LEU A CA 1
ATOM 728 C C . LEU A 1 92 ? 0.393 2.515 -0.431 1.00 98.38 92 LEU A C 1
ATOM 730 O O . LEU A 1 92 ? 1.276 2.269 0.392 1.00 98.38 92 LEU A O 1
ATOM 734 N N . VAL A 1 93 ? 0.445 2.091 -1.685 1.00 98.31 93 VAL A N 1
ATOM 735 C CA . VAL A 1 93 ? 1.641 1.492 -2.281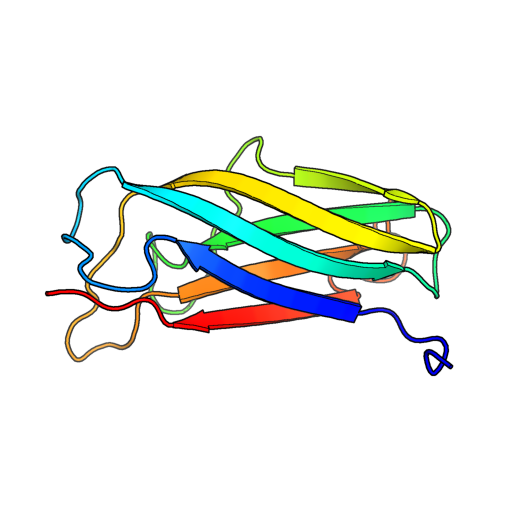 1.00 98.31 93 VAL A CA 1
ATOM 736 C C . VAL A 1 93 ? 2.189 2.428 -3.345 1.00 98.31 93 VAL A C 1
ATOM 738 O O . VAL A 1 93 ? 1.424 3.069 -4.061 1.00 98.31 93 VAL A O 1
ATOM 741 N N . VAL A 1 94 ? 3.511 2.536 -3.426 1.00 97.38 94 VAL A N 1
ATOM 742 C CA . VAL A 1 94 ? 4.187 3.459 -4.346 1.00 97.38 94 VAL A CA 1
ATOM 743 C C . VAL A 1 94 ? 5.256 2.710 -5.127 1.00 97.38 94 VAL A C 1
ATOM 745 O O . VAL A 1 94 ? 5.955 1.856 -4.573 1.00 97.38 94 VAL A O 1
ATOM 748 N N . LEU A 1 95 ? 5.371 3.048 -6.407 1.00 97.56 95 LEU A N 1
ATOM 749 C CA . LEU A 1 95 ? 6.470 2.670 -7.281 1.00 97.56 95 LEU A CA 1
ATOM 750 C C . LEU A 1 95 ? 7.350 3.897 -7.548 1.00 97.56 95 LEU A C 1
ATOM 752 O O . LEU A 1 95 ? 6.883 4.870 -8.137 1.00 97.56 95 LEU A O 1
ATOM 756 N N . ASP A 1 96 ? 8.634 3.808 -7.204 1.00 95.06 96 ASP A N 1
ATOM 757 C CA . ASP A 1 96 ? 9.623 4.871 -7.431 1.00 95.06 96 ASP A CA 1
ATOM 758 C C . ASP A 1 96 ? 10.768 4.420 -8.351 1.00 95.06 96 ASP A C 1
ATOM 760 O O . ASP A 1 96 ? 11.093 3.233 -8.445 1.00 95.06 96 ASP A O 1
ATOM 764 N N . GLU A 1 97 ? 11.441 5.384 -8.989 1.00 93.00 97 GLU A N 1
ATOM 765 C CA . GLU A 1 97 ? 12.708 5.168 -9.699 1.00 93.00 97 GLU A CA 1
ATOM 766 C C . GLU A 1 97 ? 13.862 4.966 -8.705 1.00 93.00 97 GLU A C 1
ATOM 768 O O . GLU A 1 97 ? 14.039 5.750 -7.778 1.00 93.00 97 GLU A O 1
ATOM 773 N N . ILE A 1 98 ? 14.760 4.015 -8.980 1.00 91.12 98 ILE A N 1
ATOM 774 C CA . ILE A 1 98 ? 16.078 3.943 -8.330 1.00 91.12 98 ILE A CA 1
ATOM 775 C C . ILE A 1 98 ? 17.169 4.320 -9.345 1.00 91.12 98 ILE A C 1
ATOM 777 O O . ILE A 1 98 ? 17.206 3.726 -10.428 1.00 91.12 98 ILE A O 1
ATOM 781 N N . PRO A 1 99 ? 18.095 5.252 -9.022 1.00 84.94 99 PRO A N 1
ATOM 782 C CA . PRO A 1 99 ? 18.372 5.849 -7.705 1.00 84.94 99 PRO A CA 1
ATOM 783 C C . PRO A 1 99 ? 17.727 7.236 -7.469 1.00 84.94 99 PRO A C 1
ATOM 785 O O . PRO A 1 99 ? 18.421 8.152 -7.029 1.00 84.94 99 PRO A O 1
ATOM 788 N N . TRP A 1 100 ? 16.427 7.407 -7.749 1.00 84.56 100 TRP A N 1
ATOM 789 C CA . TRP A 1 100 ? 15.675 8.667 -7.573 1.00 84.56 100 TRP A CA 1
ATOM 790 C C . TRP A 1 100 ? 16.319 9.885 -8.253 1.00 84.56 100 TRP A C 1
ATOM 792 O O . TRP A 1 100 ? 16.515 10.936 -7.640 1.00 84.56 100 TRP A O 1
ATOM 802 N N . VAL A 1 101 ? 16.703 9.746 -9.523 1.00 72.88 101 VAL A N 1
ATOM 803 C CA . VAL A 1 101 ? 17.358 10.842 -10.255 1.00 72.88 101 VAL A CA 1
ATOM 804 C C . VAL A 1 101 ? 16.332 11.831 -10.802 1.00 72.88 101 VAL A C 1
ATOM 806 O O . VAL A 1 101 ? 16.590 13.035 -10.788 1.00 72.88 101 VAL A O 1
ATOM 809 N N . ASN A 1 102 ? 15.185 11.339 -11.284 1.00 70.88 102 ASN A N 1
ATOM 810 C CA . ASN A 1 102 ? 14.229 12.144 -12.044 1.00 70.88 102 ASN A CA 1
ATOM 811 C C . ASN A 1 102 ? 12.829 12.180 -11.420 1.00 70.88 102 ASN A C 1
ATOM 813 O O . ASN A 1 102 ? 12.153 13.202 -11.545 1.00 70.88 102 ASN A O 1
ATOM 817 N N . ALA A 1 103 ? 12.393 11.107 -10.754 1.00 68.06 103 ALA A N 1
ATOM 818 C CA . ALA A 1 103 ? 11.067 11.033 -10.144 1.00 68.06 103 ALA A CA 1
ATOM 819 C C . ALA A 1 103 ? 11.092 10.380 -8.754 1.00 68.06 103 ALA A C 1
ATOM 821 O O . ALA A 1 103 ? 11.724 9.347 -8.543 1.00 68.06 103 ALA A O 1
ATOM 822 N N . TYR A 1 104 ? 10.355 10.991 -7.822 1.00 74.31 104 TYR A N 1
ATOM 823 C CA . TYR A 1 104 ? 10.138 10.488 -6.459 1.00 74.31 104 TYR A CA 1
ATOM 824 C C . TYR A 1 104 ? 8.868 9.643 -6.315 1.00 74.31 104 TYR A C 1
ATOM 826 O O . TYR A 1 104 ? 8.599 9.179 -5.223 1.00 74.31 104 TYR A O 1
ATOM 834 N N . SER A 1 105 ? 8.055 9.549 -7.370 1.00 87.50 105 SER A N 1
ATOM 835 C CA . SER A 1 105 ? 6.879 8.684 -7.468 1.00 87.50 105 SER A CA 1
ATOM 836 C C . SER A 1 105 ? 6.537 8.541 -8.943 1.00 87.50 105 SER A C 1
ATOM 838 O O . SER A 1 105 ? 6.287 9.541 -9.622 1.00 87.50 105 SER A O 1
ATOM 840 N N . LEU A 1 106 ? 6.646 7.316 -9.453 1.00 94.06 106 LEU A N 1
ATOM 841 C CA . LEU A 1 106 ? 6.254 6.963 -10.817 1.00 94.06 106 LEU A CA 1
ATOM 842 C C . LEU A 1 106 ? 4.760 6.673 -10.875 1.00 94.06 106 LEU A C 1
ATOM 844 O O . LEU A 1 106 ? 4.090 7.150 -11.785 1.00 94.06 106 LEU A O 1
ATOM 848 N N . ASP A 1 107 ? 4.263 5.930 -9.888 1.00 96.88 107 ASP A N 1
ATOM 849 C CA . ASP A 1 107 ? 2.844 5.653 -9.706 1.00 96.88 107 ASP A CA 1
ATOM 850 C C . ASP A 1 107 ? 2.543 5.288 -8.244 1.00 96.88 107 ASP A C 1
ATOM 852 O O . ASP A 1 107 ? 3.456 4.976 -7.465 1.00 96.88 107 ASP A O 1
ATOM 856 N N . GLY A 1 108 ? 1.267 5.312 -7.869 1.00 97.38 108 GLY A N 1
ATOM 857 C CA . GLY A 1 108 ? 0.812 4.857 -6.564 1.00 97.38 108 GLY A CA 1
ATOM 858 C C . GLY A 1 108 ? -0.674 4.526 -6.536 1.00 97.38 108 GLY A C 1
ATOM 859 O O . GLY A 1 108 ? -1.474 5.135 -7.243 1.00 97.38 108 GLY A O 1
ATOM 860 N N . ASP A 1 109 ? -1.040 3.593 -5.663 1.00 98.56 109 ASP A N 1
ATOM 861 C CA . ASP A 1 109 ? -2.418 3.135 -5.502 1.00 98.56 109 ASP A CA 1
ATOM 862 C C . ASP A 1 109 ? -2.804 3.046 -4.024 1.00 98.56 109 ASP A C 1
ATOM 864 O O . ASP A 1 109 ? -1.963 2.795 -3.158 1.00 98.56 109 ASP A O 1
ATOM 868 N N . THR A 1 110 ? -4.068 3.329 -3.719 1.00 98.25 110 THR A N 1
ATOM 869 C CA . THR A 1 110 ? -4.565 3.505 -2.349 1.00 98.25 110 THR A CA 1
ATOM 870 C C . THR A 1 110 ? -5.833 2.702 -2.116 1.00 98.25 110 THR A C 1
ATOM 872 O O . THR A 1 110 ? -6.774 2.779 -2.902 1.00 98.25 110 THR A O 1
ATOM 875 N N . GLU A 1 111 ? -5.914 2.043 -0.963 1.00 98.38 111 GLU A N 1
ATOM 876 C CA . GLU A 1 111 ? -7.113 1.332 -0.522 1.00 98.38 111 GLU A CA 1
ATOM 877 C C . GLU A 1 111 ? -7.574 1.823 0.858 1.00 98.38 111 GLU A C 1
ATOM 879 O O . GLU A 1 111 ? -6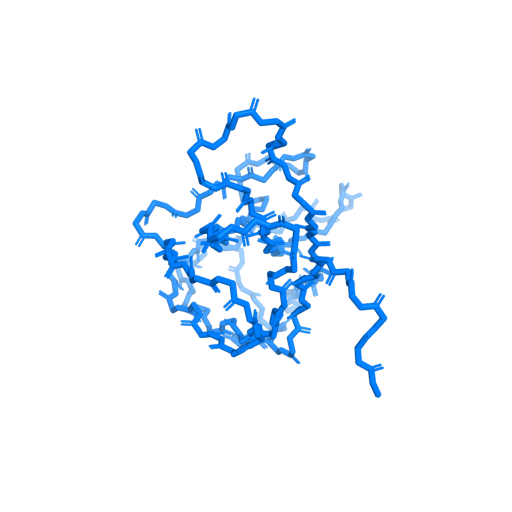.761 2.086 1.751 1.00 98.38 111 GLU A O 1
ATOM 884 N N . ILE A 1 112 ? -8.892 1.985 1.016 1.00 98.19 112 ILE A N 1
ATOM 885 C CA . ILE A 1 112 ? -9.537 2.350 2.285 1.00 98.19 112 ILE A CA 1
ATOM 886 C C . ILE A 1 112 ? -9.809 1.078 3.076 1.00 98.19 112 ILE A C 1
ATOM 888 O O . ILE A 1 112 ? -10.454 0.167 2.566 1.00 98.19 112 ILE A O 1
ATOM 892 N N . LEU A 1 113 ? -9.384 1.058 4.338 1.00 97.88 113 LEU A N 1
ATOM 893 C CA . LEU A 1 113 ? -9.559 -0.082 5.232 1.00 97.88 113 LEU A CA 1
ATOM 894 C C . LEU A 1 113 ? -10.521 0.281 6.364 1.00 97.88 113 LEU A C 1
ATOM 896 O O . LEU A 1 113 ? -10.498 1.399 6.885 1.00 97.88 113 LEU A O 1
ATOM 900 N N . THR A 1 114 ? -11.384 -0.658 6.743 1.00 97.00 114 THR A N 1
ATOM 901 C CA . THR A 1 114 ? -12.560 -0.355 7.576 1.00 97.00 114 THR A CA 1
ATOM 902 C C . THR A 1 114 ? -12.523 -1.007 8.958 1.00 97.00 114 THR A C 1
ATOM 904 O O . THR A 1 114 ? -12.003 -2.104 9.153 1.00 97.00 114 THR A O 1
ATOM 907 N N . PHE A 1 115 ? -13.097 -0.320 9.943 1.00 96.81 115 PHE A N 1
ATOM 908 C CA . PHE A 1 115 ? -13.200 -0.776 11.332 1.00 96.81 115 PHE A CA 1
ATOM 909 C C . PHE A 1 115 ? -14.530 -1.507 11.581 1.00 96.81 115 PHE A C 1
ATOM 911 O O . PHE A 1 115 ? -15.425 -1.472 10.734 1.00 96.81 115 PHE A O 1
ATOM 918 N N . TYR A 1 116 ? -14.636 -2.196 12.723 1.00 82.75 116 TYR A N 1
ATOM 919 C CA . TYR A 1 116 ? -15.896 -2.785 13.207 1.00 82.75 116 TYR A CA 1
ATOM 920 C C . TYR A 1 116 ? -16.929 -1.746 13.657 1.00 82.75 116 TYR A C 1
ATOM 922 O O . TYR A 1 116 ? -16.526 -0.708 14.227 1.00 82.75 116 TYR A O 1
#

Secondary structure (DSSP, 8-state):
---S--EEEEEEEES-S-B-TT--EEEEEEEEEEEEEEEEEEEEEEE-SS-TT--EEEEEEEEEEEEEEEEEEEEEEE-----GGG--EEEEEEEEETT-SS-S-SEEEEEEE-B-

Organism: NCBI:txid412755

pLDDT: mean 94.33, std 9.02, range [44.69, 98.75]

Sequence (116 aa):
ESNGEDYIHIISVTPDSGLIDGVDTDFTVAVEYNLFSYNQGILQICFNNESIDSYGVVENANFYIYKGYGTYEFNVTVKPKDWGSQGDFKVLVVLDEIPWVNAYSLDGDTEILTFY

Radius of gyration: 14.56 Å; chains: 1; bounding box: 34×23×43 Å